Protein AF-A0A2D0H8T3-F1 (afdb_monomer)

Radius of gyration: 13.87 Å; Cα contacts (8 Å, |Δi|>4): 119; chains: 1; bounding box: 37×36×30 Å

Solvent-accessible surface area (backbone atoms only — not comparable to full-atom values): 5926 Å² total; per-residue (Å²): 131,88,84,82,81,77,92,70,88,57,40,36,25,46,71,89,45,54,80,44,44,83,56,88,73,38,63,64,54,64,88,42,96,63,18,83,80,50,80,55,51,58,37,52,59,78,80,54,62,64,48,73,43,78,42,82,45,76,65,90,86,70,49,62,70,61,51,52,53,52,49,61,74,67,57,74,95,69,90,78,67,93,54,84,48,50,30,33,70,48,128

Sequence (91 aa):
MPSQVYTWKRFWCPRSGHIDLRDGGYLVNPDSEWGHFYKSDSVAFETISQMPCLVLLGEAGMGKTTATEQAYHQASYKFSGSEMFVMVQTW

Foldseek 3Di:
DDDDDDPDFWWKAFPPWDFDCVPVRATQDCPDPCNVVDDGRIDGLVVCLQAPEEAEDDDPPPCSVVVVVVSVVVRDDDHDDHDYTYIYIHD

pLDDT: mean 75.86, std 14.27, range [39.75, 89.0]

Secondary structure (DSSP, 8-state):
---PPP-PPPEEEETTS----TBTTBPP-TTSTTGGGS----EEHHHHTT-SEEEEE--TTS-HHHHHHHHHHH---------EEEEEEE-

Nearest PDB structures (foldseek):
  8yh3-assembly1_A  TM=4.124E-01  e=1.320E+00  Homo sapiens
  8xzg-assembly1_A  TM=4.287E-01  e=1.509E+00  Homo sapiens
  8jz7-assembly1_D  TM=4.063E-01  e=2.112E+00  Homo sapiens
  8unm-assembly1_A  TM=3.822E-01  e=1.975E+00  Homo sapiens

Mean predicted aligned error: 8.46 Å

Structure (mmCIF, N/CA/C/O backbone):
data_AF-A0A2D0H8T3-F1
#
_entry.id   AF-A0A2D0H8T3-F1
#
loop_
_atom_site.group_PDB
_atom_site.id
_atom_site.type_symbol
_atom_site.label_atom_id
_atom_site.label_alt_id
_atom_site.label_comp_id
_atom_site.label_asym_id
_atom_site.label_entity_id
_atom_site.label_seq_id
_atom_site.pdbx_PDB_ins_code
_atom_site.Cartn_x
_atom_site.Cartn_y
_atom_site.Cartn_z
_atom_site.occupancy
_atom_site.B_iso_or_equiv
_atom_site.auth_seq_id
_atom_site.auth_comp_id
_atom_site.auth_asym_id
_atom_site.auth_atom_id
_atom_site.pdbx_PDB_model_num
ATOM 1 N N . MET A 1 1 ? 4.728 21.556 10.195 1.00 48.25 1 MET A N 1
ATOM 2 C CA . MET A 1 1 ? 4.937 21.299 8.755 1.00 48.25 1 MET A CA 1
ATOM 3 C C . MET A 1 1 ? 3.590 20.923 8.161 1.00 48.25 1 MET A C 1
ATOM 5 O O . MET A 1 1 ? 2.947 20.071 8.765 1.00 48.25 1 MET A O 1
ATOM 9 N N . PRO A 1 2 ? 3.111 21.562 7.083 1.00 51.31 2 PRO A N 1
ATOM 10 C CA . PRO A 1 2 ? 1.875 21.129 6.437 1.00 51.31 2 PRO A CA 1
ATOM 11 C C . PRO A 1 2 ? 2.048 19.699 5.906 1.00 51.31 2 PRO A C 1
ATOM 13 O O . PRO A 1 2 ? 3.045 19.393 5.253 1.00 51.31 2 PRO A O 1
ATOM 16 N N . SER A 1 3 ? 1.106 18.812 6.224 1.00 70.81 3 SER A N 1
ATOM 17 C CA . SER A 1 3 ? 1.081 17.442 5.710 1.00 70.81 3 SER A CA 1
ATOM 18 C C . SER A 1 3 ? 0.589 17.465 4.263 1.00 70.81 3 SER A C 1
ATOM 20 O O . SER A 1 3 ? -0.609 17.598 4.010 1.00 70.81 3 SER A O 1
ATOM 22 N N . GLN A 1 4 ? 1.506 17.379 3.302 1.00 77.62 4 GLN A N 1
ATOM 23 C CA . GLN A 1 4 ? 1.149 17.274 1.890 1.00 77.62 4 GLN A CA 1
ATOM 24 C C . GLN A 1 4 ? 0.694 15.844 1.581 1.00 77.62 4 GLN A C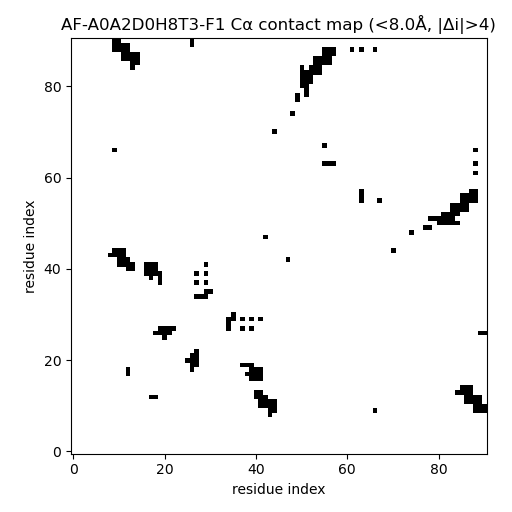 1
ATOM 26 O O . GLN A 1 4 ? 1.467 14.897 1.725 1.00 77.62 4 GLN A O 1
ATOM 31 N N . VAL A 1 5 ? -0.567 15.687 1.170 1.00 74.94 5 VAL A N 1
ATOM 32 C CA . VAL A 1 5 ? -1.127 14.400 0.738 1.00 74.94 5 VAL A CA 1
ATOM 33 C C . VAL A 1 5 ? -1.054 14.326 -0.782 1.00 74.94 5 VAL A C 1
ATOM 35 O O . VAL A 1 5 ? -1.673 15.128 -1.478 1.00 74.94 5 VAL A O 1
ATOM 38 N N . TYR A 1 6 ? -0.294 13.364 -1.298 1.00 79.69 6 TYR A N 1
ATOM 39 C CA . TYR A 1 6 ? -0.204 13.102 -2.734 1.00 79.69 6 TYR A CA 1
ATOM 40 C C . TYR A 1 6 ? -1.335 12.168 -3.181 1.00 79.69 6 TYR A C 1
ATOM 42 O O . TYR A 1 6 ? -1.611 11.162 -2.524 1.00 79.69 6 TYR A O 1
ATOM 50 N N . THR A 1 7 ? -1.965 12.474 -4.317 1.00 80.19 7 THR A N 1
ATOM 51 C CA . THR A 1 7 ? -3.053 11.687 -4.931 1.00 80.19 7 THR A CA 1
ATOM 52 C C . THR A 1 7 ? -2.532 10.539 -5.804 1.00 80.19 7 THR A C 1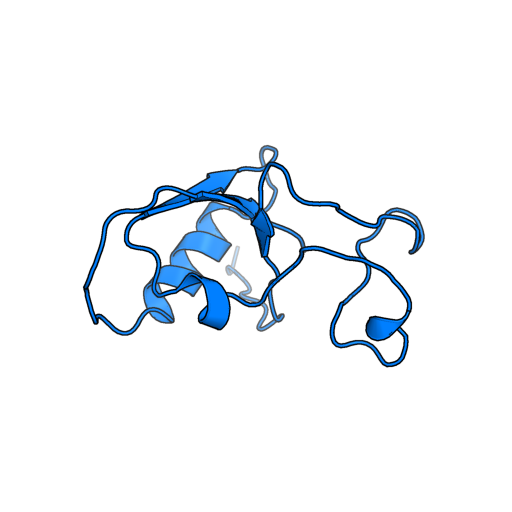
ATOM 54 O O . THR A 1 7 ? -3.121 10.211 -6.832 1.00 80.19 7 THR A O 1
ATOM 57 N N . TRP A 1 8 ? -1.397 9.946 -5.432 1.00 82.38 8 TRP A N 1
ATOM 58 C CA . TRP A 1 8 ? -0.813 8.825 -6.165 1.00 82.38 8 TRP A CA 1
ATOM 59 C C . TRP A 1 8 ? -1.646 7.560 -5.971 1.00 82.38 8 TRP A C 1
ATOM 61 O O . TRP A 1 8 ? -2.114 7.274 -4.865 1.00 82.38 8 TRP A O 1
ATOM 71 N N . LYS A 1 9 ? -1.822 6.797 -7.053 1.00 79.94 9 LYS A N 1
ATOM 72 C CA . LYS A 1 9 ? -2.476 5.491 -6.996 1.00 79.94 9 LYS A CA 1
ATOM 73 C C . LYS A 1 9 ? -1.538 4.517 -6.290 1.00 79.94 9 LYS A C 1
ATOM 75 O O . LYS A 1 9 ? -0.412 4.324 -6.733 1.00 79.94 9 LYS A O 1
ATOM 80 N N . ARG A 1 10 ? -2.002 3.924 -5.189 1.00 82.38 10 ARG A N 1
ATOM 81 C CA . ARG A 1 10 ? -1.236 2.932 -4.427 1.00 82.38 10 ARG A CA 1
ATOM 82 C C . ARG A 1 10 ? -1.627 1.527 -4.847 1.00 82.38 10 ARG A C 1
ATOM 84 O O . ARG A 1 10 ? -2.816 1.210 -4.920 1.00 82.38 10 ARG A O 1
ATOM 91 N N . PHE A 1 11 ? -0.620 0.687 -5.034 1.00 85.44 11 PHE A N 1
ATOM 92 C CA . PHE A 1 11 ? -0.806 -0.742 -5.227 1.00 85.44 11 PHE A CA 1
ATOM 93 C C . PHE A 1 11 ? -0.453 -1.506 -3.956 1.00 85.44 11 PHE A C 1
ATOM 95 O O . PHE A 1 11 ? 0.330 -1.049 -3.116 1.00 85.44 11 PHE A O 1
ATOM 102 N N . TRP A 1 12 ? -1.064 -2.673 -3.821 1.00 86.12 12 TRP A N 1
ATOM 103 C CA . TRP A 1 12 ? -0.934 -3.550 -2.673 1.00 86.12 12 TRP A CA 1
ATOM 104 C C . TRP A 1 12 ? -0.514 -4.927 -3.157 1.00 86.12 12 TRP A C 1
ATOM 106 O O . TRP A 1 12 ? -1.135 -5.461 -4.067 1.00 86.12 12 TRP A O 1
ATOM 116 N N . CYS A 1 13 ? 0.485 -5.531 -2.526 1.00 86.62 13 CYS A N 1
ATOM 117 C CA . CYS A 1 13 ? 0.918 -6.883 -2.867 1.00 86.62 13 CYS A CA 1
ATOM 118 C C . CYS A 1 13 ? 0.632 -7.842 -1.703 1.00 86.62 13 CYS A C 1
ATOM 120 O O . CYS A 1 13 ? 0.952 -7.507 -0.558 1.00 86.62 13 CYS A O 1
ATOM 122 N N . PRO A 1 14 ? 0.087 -9.048 -1.941 1.00 86.00 14 PRO A N 1
ATOM 123 C CA . PRO A 1 14 ? -0.004 -10.080 -0.914 1.00 86.00 14 PRO A CA 1
ATOM 124 C C . PRO A 1 14 ? 1.365 -10.388 -0.302 1.00 86.00 14 PRO A C 1
ATOM 126 O O . PRO A 1 14 ? 2.390 -10.344 -0.984 1.00 86.00 14 PRO A O 1
ATOM 129 N N . ARG A 1 15 ? 1.407 -10.761 0.981 1.00 84.12 15 ARG A N 1
ATOM 130 C CA . ARG A 1 15 ? 2.669 -11.069 1.678 1.00 84.12 15 ARG A CA 1
ATOM 131 C C . ARG A 1 15 ? 3.459 -12.212 1.034 1.00 84.12 15 ARG A C 1
ATOM 133 O O . ARG A 1 15 ? 4.689 -12.178 1.070 1.00 84.12 15 ARG A O 1
ATOM 140 N N . SER A 1 16 ? 2.753 -13.207 0.500 1.00 85.12 16 SER A N 1
ATOM 141 C CA . SER A 1 16 ? 3.297 -14.342 -0.257 1.00 85.12 16 SER A CA 1
ATOM 142 C C . SER A 1 16 ? 3.348 -14.091 -1.767 1.00 85.12 16 SER A C 1
ATOM 144 O O . SER A 1 16 ? 3.683 -15.006 -2.514 1.00 85.12 16 SER A O 1
ATOM 146 N N . GLY A 1 17 ? 2.952 -12.897 -2.211 1.00 82.31 17 GLY A N 1
ATOM 147 C CA . GLY A 1 17 ? 2.927 -12.515 -3.614 1.00 82.31 17 GLY A CA 1
ATOM 148 C C . GLY A 1 17 ? 4.320 -12.214 -4.155 1.00 82.31 17 GLY A C 1
ATOM 149 O O . GLY A 1 17 ? 5.283 -11.999 -3.411 1.00 82.31 17 GLY A O 1
ATOM 150 N N . HIS A 1 18 ? 4.417 -12.206 -5.475 1.00 84.19 18 HIS A N 1
ATOM 151 C CA . HIS A 1 18 ? 5.609 -11.832 -6.201 1.00 84.19 18 HIS A CA 1
ATOM 152 C C . HIS A 1 18 ? 5.656 -10.324 -6.438 1.00 84.19 18 HIS A C 1
ATOM 154 O O . HIS A 1 18 ? 4.722 -9.718 -6.963 1.00 84.19 18 HIS A O 1
ATOM 160 N N . ILE A 1 19 ? 6.797 -9.753 -6.069 1.00 79.44 19 ILE A N 1
ATOM 161 C CA . ILE A 1 19 ? 7.129 -8.352 -6.253 1.00 79.44 19 ILE A CA 1
ATOM 162 C C . ILE A 1 19 ? 8.265 -8.276 -7.282 1.00 79.44 19 ILE A C 1
ATOM 164 O O . ILE A 1 19 ? 9.340 -8.829 -7.039 1.00 79.44 19 ILE A O 1
ATOM 168 N N . ASP A 1 20 ? 8.032 -7.604 -8.413 1.00 78.62 20 ASP A N 1
ATOM 169 C CA . ASP A 1 20 ? 9.056 -7.363 -9.439 1.00 78.62 20 ASP A CA 1
ATOM 170 C C . ASP A 1 20 ? 9.766 -6.017 -9.188 1.00 78.62 20 ASP A C 1
ATOM 172 O O . ASP A 1 20 ? 9.128 -4.963 -9.174 1.00 78.62 20 ASP A O 1
ATOM 176 N N . LEU A 1 21 ? 11.087 -6.073 -8.972 1.00 80.00 21 LEU A N 1
ATOM 177 C CA . LEU A 1 21 ? 11.969 -4.934 -8.662 1.00 80.00 21 LEU A CA 1
ATOM 178 C C . LEU A 1 21 ? 12.931 -4.579 -9.812 1.00 80.00 21 LEU A C 1
ATOM 180 O O . LEU A 1 21 ? 13.958 -3.928 -9.601 1.00 80.00 21 LEU A O 1
ATOM 184 N N . ARG A 1 22 ? 12.664 -5.059 -11.031 1.00 77.62 22 ARG A N 1
ATOM 185 C CA . ARG A 1 22 ? 13.556 -4.865 -12.188 1.00 77.62 22 ARG A CA 1
ATOM 186 C C . ARG A 1 22 ? 13.627 -3.420 -12.675 1.00 77.62 22 ARG A C 1
ATOM 188 O O . ARG A 1 22 ? 14.572 -3.087 -13.387 1.00 77.62 22 ARG A O 1
ATOM 195 N N . ASP A 1 23 ? 12.689 -2.569 -12.273 1.00 75.62 23 ASP A N 1
ATOM 196 C CA . ASP A 1 23 ? 12.676 -1.148 -12.619 1.00 75.62 23 ASP A CA 1
ATOM 197 C C . ASP A 1 23 ? 13.633 -0.350 -11.717 1.00 75.62 23 ASP A C 1
ATOM 199 O O . ASP A 1 23 ? 13.228 0.426 -10.860 1.00 75.62 23 ASP A O 1
ATOM 203 N N . GLY A 1 24 ? 14.939 -0.618 -11.817 1.00 75.12 24 GLY A N 1
ATOM 204 C CA . GLY A 1 24 ? 15.956 0.114 -11.049 1.00 75.12 24 GLY A CA 1
ATOM 205 C C . GLY A 1 24 ? 15.851 -0.053 -9.527 1.00 75.12 24 GLY A C 1
ATOM 206 O O . GLY A 1 24 ? 16.272 0.833 -8.786 1.00 75.12 24 GLY A O 1
ATOM 207 N N . GLY A 1 25 ? 15.286 -1.168 -9.050 1.00 74.94 25 GLY A N 1
ATOM 208 C CA . GLY A 1 25 ? 14.990 -1.388 -7.630 1.00 74.94 25 GLY A CA 1
ATOM 209 C C . GLY A 1 25 ? 13.664 -0.774 -7.175 1.00 74.94 25 GLY A C 1
ATOM 210 O O . GLY A 1 25 ? 13.290 -0.939 -6.013 1.00 74.94 25 GLY A O 1
ATOM 211 N N . TYR A 1 26 ? 12.945 -0.107 -8.078 1.00 74.19 26 TYR A N 1
ATOM 212 C CA . TYR A 1 26 ? 11.555 0.281 -7.907 1.00 74.19 26 TYR A CA 1
ATOM 213 C C . TYR A 1 26 ? 10.627 -0.805 -8.427 1.00 74.19 26 TYR A C 1
ATOM 215 O O . TYR A 1 26 ? 11.011 -1.759 -9.107 1.00 74.19 26 TYR A O 1
ATOM 223 N N . LEU A 1 27 ? 9.375 -0.640 -8.047 1.00 75.69 27 LEU A N 1
ATOM 224 C CA . LEU A 1 27 ? 8.317 -1.559 -8.374 1.00 75.69 27 LEU A CA 1
ATOM 225 C C . LEU A 1 27 ? 7.740 -1.207 -9.719 1.00 75.69 27 LEU A C 1
ATOM 227 O O . LEU A 1 27 ? 7.436 -0.047 -9.990 1.00 75.69 27 LEU A O 1
ATOM 231 N N . VAL A 1 28 ? 7.539 -2.235 -10.533 1.00 76.38 28 VAL A N 1
ATOM 232 C CA . VAL A 1 28 ? 6.874 -2.047 -11.811 1.00 76.38 28 VAL A CA 1
ATOM 233 C C . VAL A 1 28 ? 5.446 -1.575 -11.557 1.00 76.38 28 VAL A C 1
ATOM 235 O O . VAL A 1 28 ? 4.667 -2.258 -10.888 1.00 76.38 28 VAL A O 1
ATOM 238 N N . ASN A 1 29 ? 5.092 -0.421 -12.124 1.00 78.62 29 ASN A N 1
ATOM 239 C CA . ASN A 1 29 ? 3.712 0.041 -12.152 1.00 78.62 29 ASN A CA 1
ATOM 240 C C . ASN A 1 29 ? 2.886 -0.898 -13.055 1.00 78.62 29 ASN A C 1
ATOM 242 O O . ASN A 1 29 ? 3.108 -0.901 -14.275 1.00 78.62 29 ASN A O 1
ATOM 246 N N . PRO A 1 30 ? 1.927 -1.666 -12.503 1.00 78.62 30 PRO A N 1
ATOM 247 C CA . PRO A 1 30 ? 1.131 -2.605 -13.290 1.00 78.62 30 PRO A CA 1
ATOM 248 C C . PRO A 1 30 ? 0.225 -1.902 -14.312 1.00 78.62 30 PRO A C 1
ATOM 250 O O . PRO A 1 30 ? -0.110 -2.502 -15.327 1.00 78.62 30 PRO A O 1
ATOM 253 N N . ASP A 1 31 ? -0.108 -0.623 -14.100 1.00 81.06 31 ASP A N 1
ATOM 254 C CA . ASP A 1 31 ? -0.905 0.181 -15.037 1.00 81.06 31 ASP A CA 1
ATOM 255 C C . ASP A 1 31 ? -0.055 0.868 -16.126 1.00 81.06 31 ASP A C 1
ATOM 257 O O . ASP A 1 31 ? -0.582 1.630 -16.939 1.00 81.06 31 ASP A O 1
ATOM 261 N N . SER A 1 32 ? 1.266 0.666 -16.143 1.00 82.38 32 SER A N 1
ATOM 262 C CA . SER A 1 32 ? 2.123 1.230 -17.194 1.00 82.38 32 SER A CA 1
ATOM 263 C C . SER A 1 32 ? 1.941 0.502 -18.530 1.00 82.38 32 SER A C 1
ATOM 265 O O . SER A 1 32 ? 1.523 -0.654 -18.568 1.00 82.38 32 SER A O 1
ATOM 267 N N . GLU A 1 33 ? 2.329 1.153 -19.634 1.00 84.12 33 GLU A N 1
ATOM 268 C CA . GLU A 1 33 ? 2.321 0.550 -20.980 1.00 84.12 33 GLU A CA 1
ATOM 269 C C . GLU A 1 33 ? 3.015 -0.817 -21.002 1.00 84.12 33 GLU A C 1
ATOM 271 O O . GLU A 1 33 ? 2.542 -1.738 -21.657 1.00 84.12 33 GLU A O 1
ATOM 276 N N . TRP A 1 34 ? 4.084 -0.978 -20.221 1.00 81.06 34 TRP A N 1
ATOM 277 C CA . TRP A 1 34 ? 4.867 -2.209 -20.156 1.00 81.06 34 TRP A CA 1
ATOM 278 C C . TRP A 1 34 ? 4.481 -3.125 -18.989 1.00 81.06 34 TRP A C 1
ATOM 280 O O . TRP A 1 34 ? 4.978 -4.246 -18.911 1.00 81.06 34 TRP A O 1
ATOM 290 N N . GLY A 1 35 ? 3.582 -2.690 -18.100 1.00 77.94 35 GLY A N 1
ATOM 291 C CA . GLY A 1 35 ? 3.240 -3.383 -16.854 1.00 77.94 35 GLY A CA 1
ATOM 292 C C . GLY A 1 35 ? 2.749 -4.813 -17.071 1.00 77.94 35 GLY A C 1
ATOM 293 O O . GLY A 1 35 ? 3.081 -5.704 -16.301 1.00 77.94 35 GLY A O 1
ATOM 294 N N . HIS A 1 36 ? 2.056 -5.065 -18.182 1.00 79.62 36 HIS A N 1
ATOM 295 C CA . HIS A 1 36 ? 1.538 -6.386 -18.538 1.00 79.62 36 HIS A CA 1
ATOM 296 C C . HIS A 1 36 ? 2.616 -7.408 -18.947 1.00 79.62 36 HIS A C 1
ATOM 298 O O . HIS A 1 36 ? 2.345 -8.609 -18.945 1.00 79.62 36 HIS A O 1
ATOM 304 N N . PHE A 1 37 ? 3.832 -6.967 -19.287 1.00 81.38 37 PHE A N 1
ATOM 305 C CA . PHE A 1 37 ? 4.956 -7.866 -19.576 1.00 81.38 37 PHE A CA 1
ATOM 306 C C . PHE A 1 37 ? 5.682 -8.336 -18.311 1.00 81.38 37 PHE A C 1
ATOM 308 O O . PHE A 1 37 ? 6.412 -9.330 -18.354 1.00 81.38 37 PHE A O 1
ATOM 315 N N . TYR A 1 38 ? 5.483 -7.648 -17.187 1.00 78.31 38 TYR A N 1
ATOM 316 C CA . TYR A 1 38 ? 6.132 -7.949 -15.919 1.00 78.31 38 TYR A CA 1
ATOM 317 C C . TYR A 1 38 ? 5.123 -8.580 -14.968 1.00 78.31 38 TYR A C 1
ATOM 319 O O . TYR A 1 38 ? 4.078 -8.015 -14.654 1.00 78.31 38 TYR A O 1
ATOM 327 N N . LYS A 1 39 ? 5.424 -9.790 -14.500 1.00 75.31 39 LYS A N 1
ATOM 328 C CA . LYS A 1 39 ? 4.530 -10.497 -13.588 1.00 75.31 39 LYS A CA 1
ATOM 329 C C . LYS A 1 39 ? 4.638 -9.868 -12.198 1.00 75.31 39 LYS A C 1
ATOM 331 O O . LYS A 1 39 ? 5.667 -10.012 -11.550 1.00 75.31 39 LYS A O 1
ATOM 336 N N . SER A 1 40 ? 3.575 -9.221 -11.737 1.00 81.69 40 SER A N 1
ATOM 337 C CA . SER A 1 40 ? 3.457 -8.681 -10.382 1.00 81.69 40 SER A CA 1
ATOM 338 C C . SER A 1 40 ? 2.110 -9.082 -9.792 1.00 81.69 40 SER A C 1
ATOM 340 O O . SER A 1 40 ? 1.095 -9.012 -10.483 1.00 81.69 40 SER A O 1
ATOM 342 N N . ASP A 1 41 ? 2.099 -9.484 -8.523 1.00 86.19 41 ASP A N 1
ATOM 343 C CA . ASP A 1 41 ? 0.858 -9.775 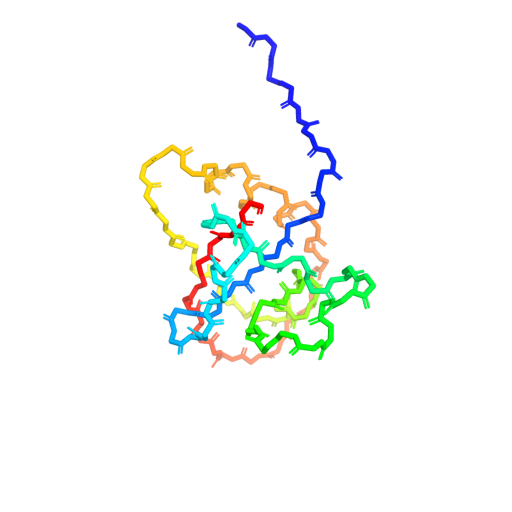-7.793 1.00 86.19 41 ASP A CA 1
ATOM 344 C C . ASP A 1 41 ? 0.270 -8.508 -7.136 1.00 86.19 41 ASP A C 1
ATOM 346 O O . ASP A 1 41 ? -0.656 -8.581 -6.325 1.00 86.19 41 ASP A O 1
ATOM 350 N N . SER A 1 42 ? 0.814 -7.333 -7.471 1.00 85.50 42 SER A N 1
ATOM 351 C CA . SER A 1 42 ? 0.316 -6.034 -7.030 1.00 85.50 42 SER A CA 1
ATOM 352 C C . SER A 1 42 ? -1.073 -5.735 -7.600 1.00 85.50 42 SER A C 1
ATOM 354 O O . SER A 1 42 ? -1.285 -5.743 -8.810 1.00 85.50 42 SER A O 1
ATOM 356 N N . VAL A 1 43 ? -2.013 -5.390 -6.723 1.00 86.06 43 VAL A N 1
ATOM 357 C CA . VAL A 1 43 ? -3.412 -5.088 -7.048 1.00 86.06 43 VAL A CA 1
ATOM 358 C C . VAL A 1 43 ? -3.837 -3.726 -6.501 1.00 86.06 43 VAL A C 1
ATOM 360 O O . VAL A 1 43 ? -3.265 -3.206 -5.540 1.00 86.06 43 VAL A O 1
ATOM 363 N N . ALA A 1 44 ? -4.856 -3.128 -7.116 1.00 86.38 44 ALA A N 1
ATOM 364 C CA . ALA A 1 44 ? -5.461 -1.890 -6.628 1.00 86.38 44 ALA A CA 1
ATOM 365 C C . ALA A 1 44 ? -6.358 -2.151 -5.400 1.00 86.38 44 ALA A C 1
ATOM 367 O O . ALA A 1 44 ? -6.896 -3.254 -5.248 1.00 86.38 44 ALA A O 1
ATOM 368 N N . PHE A 1 45 ? -6.544 -1.139 -4.540 1.00 86.88 45 PHE A N 1
ATOM 369 C CA . PHE A 1 45 ? 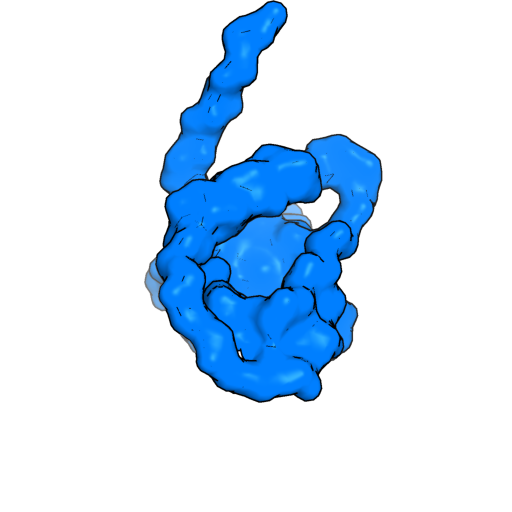-7.314 -1.276 -3.293 1.00 86.88 45 PHE A CA 1
ATOM 370 C C . PHE A 1 45 ? -8.743 -1.774 -3.538 1.00 86.88 45 PHE A C 1
ATOM 372 O O . PHE A 1 45 ? -9.258 -2.589 -2.779 1.00 86.88 45 PHE A O 1
ATOM 379 N N . GLU A 1 46 ? -9.369 -1.359 -4.634 1.00 87.44 46 GLU A N 1
ATOM 380 C CA . GLU A 1 46 ? -10.731 -1.735 -5.008 1.00 87.44 46 GLU A CA 1
ATOM 381 C C . GLU A 1 46 ? -10.894 -3.259 -5.095 1.00 87.44 46 GLU A C 1
ATOM 383 O O . GLU A 1 46 ? -11.923 -3.791 -4.678 1.00 87.44 46 GLU A O 1
ATOM 388 N N . THR A 1 47 ? -9.848 -3.964 -5.539 1.00 86.25 47 THR A N 1
ATOM 389 C CA . THR A 1 47 ? -9.834 -5.429 -5.705 1.00 86.25 47 THR A CA 1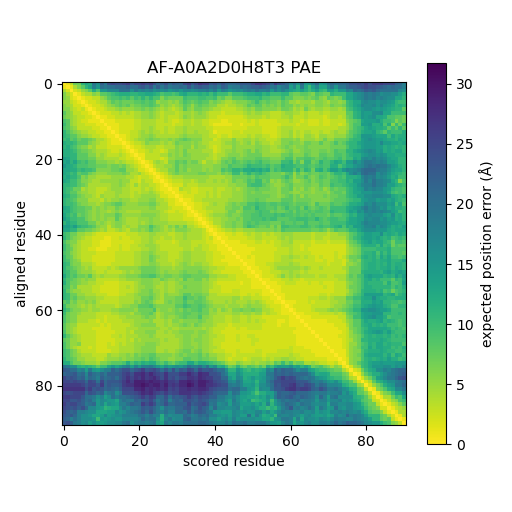
ATOM 390 C C . THR A 1 47 ? -9.852 -6.163 -4.364 1.00 86.25 47 THR A C 1
ATOM 392 O O . THR A 1 47 ? -10.414 -7.248 -4.253 1.00 86.25 47 THR A O 1
ATOM 395 N N . ILE A 1 48 ? -9.253 -5.564 -3.333 1.00 86.19 48 ILE A N 1
ATOM 396 C CA . ILE A 1 48 ? -9.098 -6.154 -1.993 1.00 86.19 48 ILE A CA 1
ATOM 397 C C . ILE A 1 48 ? -10.043 -5.535 -0.959 1.00 86.19 48 ILE A C 1
ATOM 399 O O . ILE A 1 48 ? -10.171 -6.052 0.143 1.00 86.19 48 ILE A O 1
ATOM 403 N N . SER A 1 49 ? -10.736 -4.450 -1.314 1.00 86.62 49 SER A N 1
ATOM 404 C CA . SER A 1 49 ? -11.642 -3.691 -0.442 1.00 86.62 49 SER A CA 1
ATOM 405 C C . SER A 1 49 ? -12.810 -4.512 0.111 1.00 86.62 49 SER A C 1
ATOM 407 O O . SER A 1 49 ? -13.407 -4.140 1.116 1.00 86.62 49 SER A O 1
ATOM 409 N N . GLN A 1 50 ? -13.137 -5.627 -0.549 1.00 83.38 50 GLN A N 1
ATOM 410 C CA . GLN A 1 50 ? -14.182 -6.561 -0.131 1.00 83.38 50 GLN A CA 1
ATOM 411 C C . GLN A 1 50 ? -13.722 -7.501 0.992 1.00 83.38 50 GLN A C 1
ATOM 413 O O . GLN A 1 50 ? -14.547 -8.185 1.595 1.00 83.38 50 GLN A O 1
ATOM 418 N N . MET A 1 51 ? -12.415 -7.562 1.271 1.00 81.81 51 MET A N 1
ATOM 419 C CA . MET A 1 51 ? -11.881 -8.411 2.326 1.00 81.81 51 MET A CA 1
ATOM 420 C C . MET A 1 51 ? -12.265 -7.838 3.698 1.00 81.81 51 MET A C 1
ATOM 422 O O . MET A 1 51 ? -12.107 -6.642 3.945 1.00 81.81 51 MET A O 1
ATOM 426 N N . PRO A 1 52 ? -12.720 -8.685 4.630 1.00 77.69 52 PRO A N 1
ATOM 427 C CA . PRO A 1 52 ? -13.216 -8.257 5.940 1.00 77.69 52 PRO A CA 1
ATOM 428 C C . PRO A 1 52 ? -12.105 -7.718 6.846 1.00 77.69 52 PRO A C 1
ATOM 430 O O . PRO A 1 52 ? -12.372 -6.965 7.780 1.00 77.69 52 PRO A O 1
ATOM 433 N N . CYS A 1 53 ? -10.862 -8.147 6.614 1.00 83.38 53 CYS A N 1
ATOM 434 C CA . CYS A 1 53 ? -9.706 -7.753 7.396 1.00 83.38 53 CYS A CA 1
ATOM 435 C C . CYS A 1 53 ? -8.462 -7.730 6.507 1.00 83.38 53 CYS A C 1
ATOM 437 O O . CYS A 1 53 ? -8.040 -8.760 5.977 1.00 83.38 53 CYS A O 1
ATOM 439 N N . LEU A 1 54 ? -7.871 -6.543 6.386 1.00 85.81 54 LEU A N 1
ATOM 440 C CA . LEU A 1 54 ? -6.610 -6.309 5.698 1.00 85.81 54 LEU A CA 1
ATOM 441 C C . LEU A 1 54 ? -5.564 -5.879 6.721 1.00 85.81 54 LEU A C 1
ATOM 443 O O . LEU A 1 54 ? -5.773 -4.923 7.469 1.00 85.81 54 LEU A O 1
ATOM 447 N N . VAL A 1 55 ? -4.425 -6.567 6.741 1.00 86.38 55 VAL A N 1
ATOM 448 C CA . VAL A 1 55 ? -3.281 -6.191 7.581 1.00 86.38 55 VAL A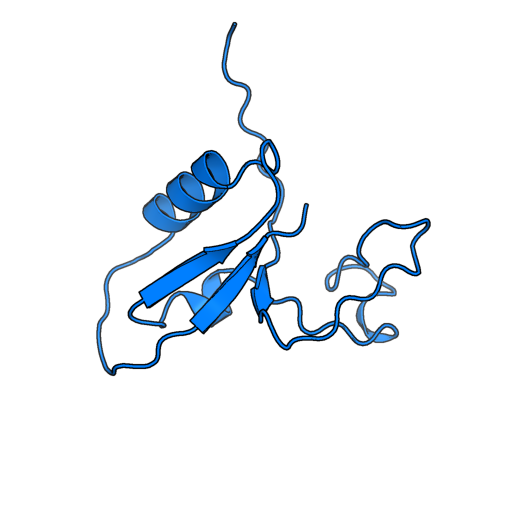 CA 1
ATOM 449 C C . VAL A 1 55 ? -2.205 -5.574 6.705 1.00 86.38 55 VAL A C 1
ATOM 451 O O . VAL A 1 55 ? -1.711 -6.232 5.793 1.00 86.38 55 VAL A O 1
ATOM 454 N N . LEU A 1 56 ? -1.810 -4.336 7.006 1.00 87.81 56 LEU A N 1
ATOM 455 C CA . LEU A 1 56 ? -0.779 -3.627 6.255 1.00 87.81 56 LEU A CA 1
ATOM 456 C C . LEU A 1 56 ? 0.608 -3.787 6.883 1.00 87.81 56 LEU A C 1
ATOM 458 O O . LEU A 1 56 ? 0.854 -3.334 8.002 1.00 87.81 56 LEU A O 1
ATOM 462 N N . LEU A 1 57 ? 1.532 -4.391 6.137 1.00 87.31 57 LEU A N 1
ATOM 463 C CA . LEU A 1 57 ? 2.924 -4.593 6.537 1.00 87.31 57 LEU A CA 1
ATOM 464 C C . LEU A 1 57 ? 3.893 -3.719 5.734 1.00 87.31 57 LEU A C 1
ATOM 466 O O . LEU A 1 57 ? 3.642 -3.356 4.588 1.00 87.31 57 LEU A O 1
ATOM 470 N N . GLY A 1 58 ? 5.033 -3.409 6.350 1.00 83.25 58 GLY A N 1
ATOM 471 C CA . GLY A 1 58 ? 6.117 -2.637 5.741 1.00 83.25 58 GLY A CA 1
ATOM 472 C C . GLY A 1 58 ? 7.082 -2.083 6.788 1.00 83.25 58 GLY A C 1
ATOM 473 O O . GLY A 1 58 ? 6.745 -2.014 7.975 1.00 83.25 58 GLY A O 1
ATOM 474 N N . GLU A 1 59 ? 8.259 -1.648 6.348 1.00 84.62 59 GLU A N 1
ATOM 475 C CA . GLU A 1 59 ? 9.289 -1.010 7.180 1.00 84.62 59 GLU A CA 1
ATOM 476 C C . GLU A 1 59 ? 8.771 0.266 7.867 1.00 84.62 59 GLU A C 1
ATOM 478 O O . GLU A 1 59 ? 7.761 0.877 7.475 1.00 84.62 59 GLU A O 1
ATOM 483 N N . ALA A 1 60 ? 9.461 0.693 8.925 1.00 89.00 60 ALA A N 1
ATOM 484 C CA . ALA A 1 60 ? 9.199 1.985 9.552 1.00 89.00 60 ALA A CA 1
ATOM 485 C C . ALA A 1 60 ? 9.382 3.122 8.526 1.00 89.00 60 ALA A C 1
ATOM 487 O O . ALA A 1 60 ? 10.309 3.108 7.726 1.00 89.00 60 ALA A O 1
ATOM 488 N N . GLY A 1 61 ? 8.472 4.100 8.515 1.00 84.75 61 GLY A N 1
ATOM 489 C CA . GLY A 1 61 ? 8.540 5.231 7.578 1.00 84.75 61 GLY A CA 1
ATOM 490 C C . GLY A 1 61 ? 7.971 4.989 6.170 1.00 84.75 61 GLY A C 1
ATOM 491 O O . GLY A 1 61 ? 7.826 5.950 5.426 1.00 84.75 61 GLY A O 1
ATOM 492 N N . MET A 1 62 ? 7.532 3.775 5.807 1.00 84.12 62 MET A N 1
ATOM 493 C CA . MET A 1 62 ? 6.920 3.482 4.488 1.00 84.12 62 MET A CA 1
ATOM 494 C C . MET A 1 62 ? 5.487 4.030 4.281 1.00 84.12 62 MET A C 1
ATOM 496 O O . MET A 1 62 ? 4.792 3.641 3.346 1.00 84.12 62 MET A O 1
ATOM 500 N N . GLY A 1 63 ? 5.007 4.930 5.142 1.00 85.62 63 GLY A N 1
ATOM 501 C CA . GLY A 1 63 ? 3.701 5.573 4.946 1.00 85.62 63 GLY A CA 1
ATOM 502 C C . GLY A 1 63 ? 2.480 4.689 5.232 1.00 85.62 63 GLY A C 1
ATOM 503 O O . GLY A 1 63 ? 1.392 5.017 4.769 1.00 85.62 63 GLY A O 1
ATOM 504 N N . LYS A 1 64 ? 2.637 3.616 6.026 1.00 88.25 64 LYS A N 1
ATOM 505 C CA . LYS A 1 64 ? 1.544 2.695 6.400 1.00 88.25 64 LYS A CA 1
ATOM 506 C C . LYS A 1 64 ? 0.328 3.414 6.986 1.00 88.25 64 LYS A C 1
ATOM 508 O O . LYS A 1 64 ? -0.789 3.166 6.558 1.00 88.25 64 LYS A O 1
ATOM 513 N N . THR A 1 65 ? 0.547 4.336 7.928 1.00 88.94 65 THR A N 1
ATOM 514 C CA . THR A 1 65 ? -0.535 5.125 8.543 1.00 88.94 65 THR A CA 1
ATOM 515 C C . THR A 1 65 ? -1.328 5.893 7.488 1.00 88.94 65 THR A C 1
ATOM 517 O O . THR A 1 65 ? -2.547 5.786 7.439 1.00 88.94 65 THR A O 1
ATOM 520 N N . THR A 1 66 ? -0.631 6.582 6.580 1.00 87.88 66 THR A N 1
ATOM 521 C CA . THR A 1 66 ? -1.257 7.344 5.494 1.00 87.88 66 THR A CA 1
ATOM 522 C C . THR A 1 66 ? -2.044 6.452 4.536 1.00 87.88 66 THR A C 1
ATOM 524 O O . THR A 1 66 ? -3.138 6.823 4.123 1.00 87.88 66 THR A O 1
ATOM 527 N N . ALA A 1 67 ? -1.523 5.276 4.175 1.00 86.88 67 ALA A N 1
ATOM 528 C CA . ALA A 1 67 ? -2.242 4.363 3.289 1.00 86.88 67 ALA A CA 1
ATOM 529 C C . ALA A 1 67 ? -3.480 3.755 3.955 1.00 86.88 67 ALA A C 1
ATOM 531 O O . ALA A 1 67 ? -4.516 3.645 3.304 1.00 86.88 67 ALA A O 1
ATOM 532 N N . THR A 1 68 ? -3.405 3.411 5.243 1.00 87.38 68 THR A N 1
ATOM 533 C CA . THR A 1 68 ? -4.566 2.932 6.005 1.00 87.38 68 THR A CA 1
ATOM 534 C C . THR A 1 68 ? -5.655 4.000 6.093 1.00 87.38 68 THR A C 1
ATOM 536 O O . THR A 1 68 ? -6.822 3.689 5.879 1.00 87.38 68 THR A O 1
ATOM 539 N N . GLU A 1 69 ? -5.298 5.261 6.352 1.00 87.81 69 GLU A N 1
ATOM 540 C CA . GLU A 1 69 ? -6.255 6.377 6.357 1.00 87.81 69 GLU A CA 1
ATOM 541 C C . GLU A 1 69 ? -6.913 6.562 4.982 1.00 87.81 69 GLU A C 1
ATOM 543 O O . GLU A 1 69 ? -8.136 6.654 4.884 1.00 87.81 69 GLU A O 1
ATOM 548 N N . GLN A 1 70 ? -6.127 6.545 3.900 1.00 86.12 70 GLN A N 1
ATOM 549 C CA . GLN A 1 70 ? -6.653 6.637 2.532 1.00 86.12 70 GLN A CA 1
ATOM 550 C C . GLN A 1 70 ? -7.607 5.479 2.201 1.00 86.12 70 GLN A C 1
ATOM 552 O O . GLN A 1 70 ? -8.695 5.719 1.679 1.00 86.12 70 GLN A O 1
ATOM 557 N N . ALA A 1 71 ? -7.238 4.245 2.548 1.00 86.50 71 ALA A N 1
ATOM 558 C CA . ALA A 1 71 ? -8.070 3.059 2.357 1.00 86.50 71 ALA A CA 1
ATOM 559 C C . ALA A 1 71 ? -9.378 3.138 3.160 1.00 86.50 71 ALA A C 1
ATOM 561 O O . ALA A 1 71 ? -10.446 2.827 2.635 1.00 86.50 71 ALA A O 1
ATOM 562 N N . TYR A 1 72 ? -9.315 3.616 4.407 1.00 85.44 72 TYR A N 1
ATOM 563 C CA . TYR A 1 72 ? -10.494 3.833 5.245 1.00 85.44 72 TYR A CA 1
ATOM 564 C C . TYR A 1 72 ? -11.475 4.824 4.607 1.00 85.44 72 TYR A C 1
ATOM 566 O O . TYR A 1 72 ? -12.679 4.579 4.598 1.00 85.44 72 TYR A O 1
ATOM 574 N N . HIS A 1 73 ? -10.973 5.912 4.019 1.00 84.62 73 HIS A N 1
ATOM 575 C CA . HIS A 1 73 ? -11.809 6.883 3.311 1.00 84.62 73 HIS A CA 1
ATOM 576 C C . HIS A 1 73 ? -12.367 6.364 1.976 1.00 84.62 73 HIS A C 1
ATOM 578 O O . HIS A 1 73 ? -13.406 6.848 1.530 1.00 84.62 73 HIS A O 1
ATOM 584 N N . GLN A 1 74 ? -11.698 5.401 1.335 1.00 81.19 74 GLN A N 1
ATOM 585 C CA . GLN A 1 74 ? -12.134 4.790 0.072 1.00 81.19 74 GLN A CA 1
ATOM 586 C C . GLN A 1 74 ? -13.120 3.629 0.266 1.00 81.19 74 GLN A C 1
ATOM 588 O O . GLN A 1 74 ? -13.900 3.327 -0.638 1.00 81.19 74 GLN A O 1
ATOM 593 N N . ALA A 1 75 ? -13.099 2.961 1.420 1.00 80.12 75 ALA A N 1
ATOM 594 C CA . ALA A 1 75 ? -13.963 1.822 1.691 1.00 80.12 75 ALA A CA 1
ATOM 595 C C . ALA A 1 75 ? -15.442 2.245 1.774 1.00 80.12 75 ALA A C 1
ATOM 597 O O . ALA A 1 75 ? -15.843 3.038 2.625 1.00 80.12 75 ALA A O 1
ATOM 598 N N . SER A 1 76 ? -16.281 1.667 0.910 1.00 63.88 76 SER A N 1
ATOM 599 C CA . SER A 1 76 ? -17.741 1.744 1.021 1.00 63.88 76 SER A CA 1
ATOM 600 C C . SER A 1 76 ? -18.262 0.437 1.631 1.00 63.88 76 SER A C 1
ATOM 602 O O . SER A 1 76 ? -18.048 -0.644 1.092 1.00 63.88 76 SER A O 1
ATOM 604 N N . TYR A 1 77 ? -18.893 0.517 2.805 1.00 53.81 77 TYR A N 1
ATOM 605 C CA . TYR A 1 77 ? -19.278 -0.650 3.609 1.00 53.81 77 TYR A CA 1
ATOM 606 C C . TYR A 1 77 ? -20.268 -1.583 2.887 1.00 53.81 77 TYR A C 1
ATOM 608 O O . TYR A 1 77 ? -21.439 -1.232 2.733 1.00 53.81 77 TYR A O 1
ATOM 616 N N . LYS A 1 78 ? -19.839 -2.803 2.531 1.00 48.25 78 LYS A N 1
ATOM 617 C CA . LYS A 1 78 ? -20.699 -3.967 2.230 1.00 48.25 78 LYS A CA 1
ATOM 618 C C . LYS A 1 78 ? -19.979 -5.240 2.693 1.00 48.25 78 LYS A C 1
ATOM 620 O O . LYS A 1 78 ? -18.823 -5.431 2.347 1.00 48.25 78 LYS A O 1
ATOM 625 N N . PHE A 1 79 ? -20.629 -6.073 3.510 1.00 52.94 79 PHE A N 1
ATOM 626 C CA . PHE A 1 79 ? -19.979 -7.190 4.217 1.00 52.94 79 PHE A CA 1
ATOM 627 C C . PHE A 1 79 ? -20.543 -8.554 3.792 1.00 52.94 79 PHE A C 1
ATOM 629 O O . PHE A 1 79 ? -21.758 -8.742 3.820 1.00 52.94 79 PHE A O 1
ATOM 636 N N . SER A 1 80 ? -19.665 -9.514 3.473 1.00 43.91 80 SER A N 1
ATOM 637 C CA . SER A 1 80 ? -19.943 -10.961 3.483 1.00 43.91 80 SER A CA 1
ATOM 638 C C . SER A 1 80 ? -18.635 -11.772 3.410 1.00 43.91 80 SER A C 1
ATOM 640 O O . SER A 1 80 ? -18.035 -11.853 2.346 1.00 43.91 80 SER A O 1
ATOM 642 N N . GLY A 1 81 ? -18.254 -12.441 4.508 1.00 45.69 81 GLY A N 1
ATOM 643 C CA . GLY A 1 81 ? -17.309 -13.575 4.499 1.00 45.69 81 GLY A CA 1
ATOM 644 C C . GLY A 1 81 ? -15.887 -13.296 5.009 1.00 45.69 81 GLY A C 1
ATOM 645 O O . GLY A 1 81 ? -15.310 -12.261 4.711 1.00 45.69 81 GLY A O 1
ATOM 646 N N . SER A 1 82 ? -15.352 -14.232 5.807 1.00 44.50 82 SER A N 1
ATOM 647 C CA . SER A 1 82 ? -14.110 -14.167 6.596 1.00 44.50 82 SER A CA 1
ATOM 648 C C . SER A 1 82 ? -12.881 -14.756 5.876 1.00 44.50 82 SER A C 1
ATOM 650 O O . SER A 1 82 ? -12.666 -15.963 5.955 1.00 44.50 82 SER A O 1
ATOM 652 N N . GLU A 1 83 ? -12.030 -13.924 5.26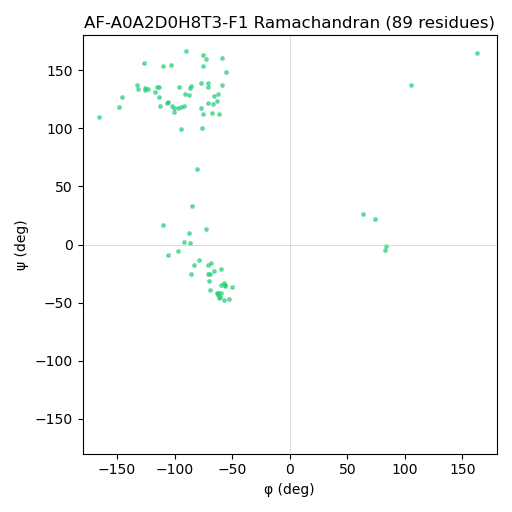9 1.00 48.66 83 GLU A N 1
ATOM 653 C CA . GLU A 1 83 ? -10.643 -14.281 4.923 1.00 48.66 83 GLU A CA 1
ATOM 654 C C . GLU A 1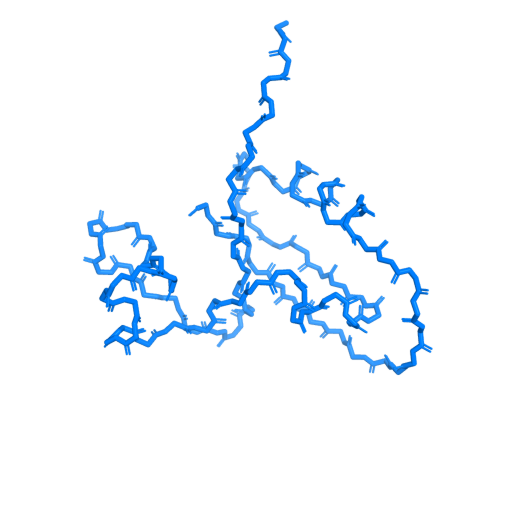 83 ? -9.679 -13.171 5.376 1.00 48.66 83 GLU A C 1
ATOM 656 O O . GLU A 1 83 ? -9.948 -11.982 5.201 1.00 48.66 83 GLU A O 1
ATOM 661 N N . MET A 1 84 ? -8.575 -13.565 6.016 1.00 39.75 84 MET A N 1
ATOM 662 C CA . MET A 1 84 ? -7.543 -12.667 6.542 1.00 39.75 84 MET A CA 1
ATOM 663 C C . MET A 1 84 ? -6.364 -12.648 5.571 1.00 39.75 84 MET A C 1
ATOM 665 O O . MET A 1 84 ? -5.665 -13.651 5.432 1.00 39.75 84 MET A O 1
ATOM 669 N N . PHE A 1 85 ? -6.114 -11.499 4.942 1.00 46.12 85 PHE A N 1
ATOM 670 C CA . PHE A 1 85 ? -4.967 -11.306 4.058 1.00 46.12 85 PHE A CA 1
ATOM 671 C C . PHE A 1 85 ? -4.005 -10.264 4.628 1.00 46.12 85 PHE A C 1
ATOM 673 O O . PHE A 1 85 ? -4.384 -9.197 5.117 1.00 46.12 85 PHE A O 1
ATOM 680 N N . VAL A 1 86 ? -2.722 -10.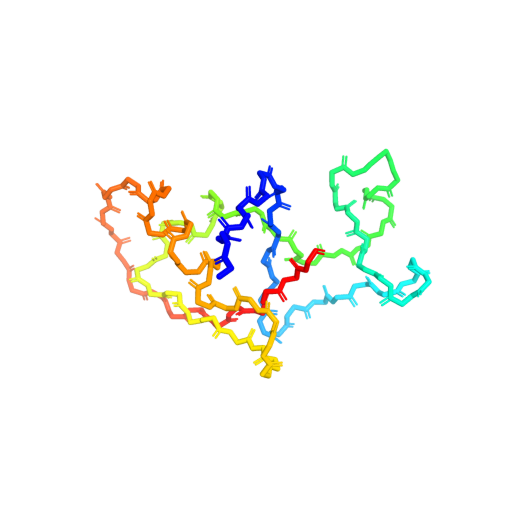603 4.563 1.00 44.00 86 VAL A N 1
ATOM 681 C CA . VAL A 1 86 ? -1.610 -9.756 4.985 1.00 44.00 86 VAL A CA 1
ATOM 682 C C . VAL A 1 86 ? -0.993 -9.159 3.723 1.00 44.00 86 VAL A C 1
ATOM 684 O O . VAL A 1 86 ? -0.541 -9.905 2.856 1.00 44.00 86 VAL A O 1
ATOM 687 N N . MET A 1 87 ? -0.989 -7.834 3.605 1.00 50.94 87 MET A N 1
ATOM 688 C CA . MET A 1 87 ? -0.635 -7.108 2.383 1.00 50.94 87 MET A CA 1
ATOM 689 C C . MET A 1 87 ? 0.517 -6.135 2.656 1.00 50.94 87 MET A C 1
ATOM 691 O O . MET A 1 87 ? 0.518 -5.400 3.643 1.00 50.94 87 MET A O 1
ATOM 695 N N . VAL A 1 88 ? 1.513 -6.135 1.779 1.00 47.31 88 VAL A N 1
ATOM 696 C CA . VAL A 1 88 ? 2.648 -5.212 1.787 1.00 47.31 88 VAL A CA 1
ATOM 697 C C . VAL A 1 88 ? 2.288 -4.003 0.930 1.00 47.31 88 VAL A C 1
ATOM 699 O O . VAL A 1 88 ? 1.827 -4.149 -0.204 1.00 47.31 88 VAL A O 1
ATOM 702 N N . GLN A 1 89 ? 2.478 -2.808 1.485 1.00 46.47 89 GLN A N 1
ATOM 703 C CA . GLN A 1 89 ? 2.286 -1.566 0.746 1.00 46.47 89 GLN A CA 1
ATOM 704 C C . GLN A 1 89 ? 3.467 -1.320 -0.182 1.00 46.47 89 GLN A C 1
ATOM 706 O O . GLN A 1 89 ? 4.621 -1.452 0.230 1.00 46.47 89 GLN A O 1
ATOM 711 N N . THR A 1 90 ? 3.176 -0.856 -1.385 1.00 49.69 90 THR A N 1
ATOM 712 C CA . THR A 1 90 ? 4.190 -0.486 -2.363 1.00 49.69 90 THR A CA 1
ATOM 713 C C . THR A 1 90 ? 3.956 0.944 -2.850 1.00 49.69 90 THR A C 1
ATOM 715 O O . THR A 1 90 ? 2.801 1.330 -3.033 1.00 49.69 90 THR A O 1
ATOM 718 N N . TRP A 1 91 ? 5.025 1.748 -2.928 1.00 48.16 91 TRP A N 1
ATOM 719 C CA . TRP A 1 91 ? 4.981 3.163 -3.328 1.00 48.16 91 TRP A CA 1
ATOM 720 C C . TRP A 1 91 ? 4.818 3.329 -4.831 1.00 48.16 91 TRP A C 1
ATOM 722 O O . TRP A 1 91 ? 5.421 2.513 -5.560 1.00 48.16 91 TRP A O 1
#